Protein AF-D5STP7-F1 (afdb_monomer_lite)

Organism: Planctopirus limnophila (strain ATCC 43296 / DSM 3776 / IFAM 1008 / Mu 290) (NCBI:txid521674)

Sequence (127 aa):
MTTESITIYVGQWNNRDYVFSLEKEEAESLVNAHFAFGDPLEDEYALGNYWATGDNAEGWRIVERKISVPVIKVHIKISEDGGTSHVTWRCPSCKQPYSDDWEANDELPTLLACGCETTSKYLLGVS

Radius of gyration: 16.71 Å; chains: 1; bounding box: 38×35×43 Å

Structure (mmCIF, N/CA/C/O backbone):
data_AF-D5STP7-F1
#
_entry.id   AF-D5STP7-F1
#
loop_
_atom_site.group_PDB
_atom_site.id
_atom_site.type_symbol
_atom_site.label_atom_id
_atom_site.label_alt_id
_atom_site.label_comp_id
_atom_site.label_asym_id
_atom_site.label_entity_id
_atom_site.label_seq_id
_atom_site.pdbx_PDB_ins_code
_atom_site.Cartn_x
_atom_site.Cartn_y
_atom_site.Cartn_z
_atom_site.occupancy
_atom_site.B_iso_or_equiv
_atom_site.auth_seq_id
_atom_site.auth_comp_id
_atom_site.auth_asym_id
_atom_site.auth_atom_id
_atom_site.pdbx_PDB_model_num
ATOM 1 N N . MET A 1 1 ? -13.543 -10.065 17.490 1.00 69.56 1 MET A N 1
ATOM 2 C CA . MET A 1 1 ? -12.893 -9.236 16.458 1.00 69.56 1 MET A CA 1
ATOM 3 C C . MET A 1 1 ? -13.776 -9.307 15.236 1.00 69.56 1 MET A C 1
ATOM 5 O O . MET A 1 1 ? -14.026 -10.411 14.767 1.00 69.56 1 MET A O 1
ATOM 9 N N . THR A 1 2 ? -14.361 -8.185 14.832 1.00 80.44 2 THR A N 1
ATOM 10 C CA . THR A 1 2 ? -15.162 -8.115 13.606 1.00 80.44 2 THR A CA 1
ATOM 11 C C . THR A 1 2 ? -14.221 -8.038 12.410 1.00 80.44 2 THR A C 1
ATOM 13 O O . THR A 1 2 ? -13.095 -7.556 12.533 1.00 80.44 2 THR A O 1
ATOM 16 N N . THR A 1 3 ? -14.659 -8.578 11.280 1.00 83.94 3 THR A N 1
ATOM 17 C CA . THR A 1 3 ? -13.945 -8.472 10.005 1.00 83.94 3 THR A CA 1
ATOM 18 C C . THR A 1 3 ? -14.845 -7.748 9.023 1.00 83.94 3 THR A C 1
ATOM 20 O O . THR A 1 3 ? -16.064 -7.918 9.076 1.00 83.94 3 THR A O 1
ATOM 23 N N . GLU A 1 4 ? -14.249 -6.937 8.162 1.00 85.44 4 GLU A N 1
ATOM 24 C CA . GLU A 1 4 ? -14.953 -6.201 7.118 1.00 85.44 4 GLU A CA 1
ATOM 25 C C . GLU A 1 4 ? -14.320 -6.489 5.763 1.00 85.44 4 GLU A C 1
ATOM 27 O O . GLU A 1 4 ? -13.102 -6.630 5.642 1.00 85.44 4 GLU A O 1
ATOM 32 N N . SER A 1 5 ? -15.170 -6.605 4.744 1.00 89.06 5 SER A N 1
ATOM 33 C CA . SER A 1 5 ? -14.720 -6.702 3.362 1.00 89.06 5 SER A CA 1
ATOM 34 C C . SER A 1 5 ? -14.553 -5.293 2.818 1.00 89.06 5 SER A C 1
ATOM 36 O O . SER A 1 5 ? -15.545 -4.594 2.627 1.00 89.06 5 SER A O 1
ATOM 38 N N . ILE A 1 6 ? -13.320 -4.913 2.513 1.00 89.44 6 ILE A N 1
ATOM 39 C CA . ILE A 1 6 ? -12.992 -3.608 1.939 1.00 89.44 6 ILE A CA 1
ATOM 40 C C . ILE A 1 6 ? -12.317 -3.769 0.583 1.00 89.44 6 ILE A C 1
ATOM 42 O O . ILE A 1 6 ? 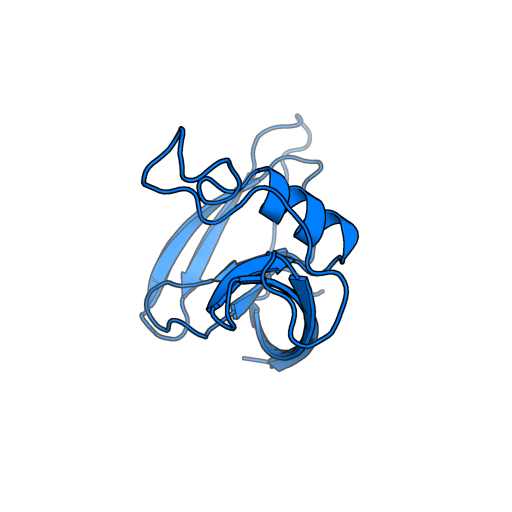-11.743 -4.819 0.275 1.00 89.44 6 ILE A O 1
ATOM 46 N N . THR A 1 7 ? -12.376 -2.713 -0.216 1.00 92.25 7 THR A N 1
ATOM 47 C CA . THR A 1 7 ? -11.531 -2.562 -1.398 1.00 92.25 7 THR A CA 1
ATOM 48 C C . THR A 1 7 ? -10.258 -1.827 -0.995 1.00 92.25 7 THR A C 1
ATOM 50 O O . THR A 1 7 ? -10.316 -0.861 -0.242 1.00 92.25 7 THR A O 1
ATOM 53 N N . ILE A 1 8 ? -9.117 -2.301 -1.487 1.00 93.50 8 ILE A N 1
ATOM 54 C CA . ILE A 1 8 ? -7.826 -1.624 -1.381 1.00 93.50 8 ILE A CA 1
ATOM 55 C C . ILE A 1 8 ? -7.191 -1.511 -2.760 1.00 93.50 8 ILE A C 1
ATOM 57 O O . ILE A 1 8 ? -7.447 -2.336 -3.643 1.00 93.50 8 ILE A O 1
ATOM 61 N N . TYR A 1 9 ? -6.296 -0.549 -2.910 1.00 95.38 9 TYR A N 1
ATOM 62 C CA . TYR A 1 9 ? -5.473 -0.366 -4.094 1.00 95.38 9 TYR A CA 1
ATOM 63 C C . TYR A 1 9 ? -4.030 -0.684 -3.744 1.00 95.38 9 TYR A C 1
ATOM 65 O O . TYR A 1 9 ? -3.503 -0.215 -2.738 1.00 95.38 9 TYR A O 1
ATOM 73 N N . VAL A 1 10 ? -3.398 -1.535 -4.547 1.00 95.00 10 VAL A N 1
ATOM 74 C CA . VAL A 1 10 ? -2.043 -2.026 -4.290 1.00 95.00 10 VAL A CA 1
ATOM 75 C C . VAL A 1 10 ? -1.131 -1.614 -5.431 1.00 95.00 10 VAL A C 1
ATOM 77 O O . VAL A 1 10 ? -1.395 -1.970 -6.580 1.00 95.00 10 VAL A O 1
ATOM 80 N N . GLY A 1 11 ? -0.045 -0.918 -5.101 1.00 96.25 11 GLY A N 1
ATOM 81 C CA . GLY A 1 11 ? 1.040 -0.621 -6.028 1.00 96.25 11 GLY A CA 1
ATOM 82 C C . GLY A 1 11 ? 1.948 -1.833 -6.201 1.00 96.25 11 GLY A C 1
ATOM 83 O O . GLY A 1 11 ? 2.467 -2.368 -5.215 1.00 96.25 11 GLY A O 1
ATOM 84 N N . GLN A 1 12 ? 2.105 -2.292 -7.443 1.00 96.19 12 GLN A N 1
ATOM 85 C CA . GLN A 1 12 ? 2.787 -3.546 -7.766 1.00 96.19 12 GLN A CA 1
ATOM 86 C C . GLN A 1 12 ? 3.833 -3.395 -8.853 1.00 96.19 12 GLN A C 1
ATOM 88 O O . GLN A 1 12 ? 3.630 -2.661 -9.820 1.00 96.19 12 GLN A O 1
ATOM 93 N N . TRP A 1 13 ? 4.884 -4.202 -8.727 1.00 95.69 13 TRP A N 1
ATOM 94 C CA . TRP A 1 13 ? 5.874 -4.456 -9.767 1.00 95.69 13 TRP A CA 1
ATOM 95 C C . TRP A 1 13 ? 6.064 -5.968 -9.915 1.00 95.69 13 TRP A C 1
ATOM 97 O O . TRP A 1 13 ? 6.322 -6.653 -8.925 1.00 95.69 13 TRP A O 1
ATOM 107 N N . ASN A 1 14 ? 5.914 -6.512 -11.127 1.00 90.12 14 ASN A N 1
ATOM 108 C CA . ASN A 1 14 ? 6.058 -7.950 -11.418 1.00 90.12 14 ASN A CA 1
ATOM 109 C C . ASN A 1 14 ? 5.312 -8.873 -10.425 1.00 90.12 14 ASN A C 1
ATOM 111 O O . ASN A 1 14 ? 5.870 -9.842 -9.911 1.00 90.12 14 ASN A O 1
ATOM 115 N N . ASN A 1 15 ? 4.035 -8.567 -10.153 1.00 88.88 15 ASN A N 1
ATOM 116 C CA . ASN A 1 15 ? 3.151 -9.277 -9.207 1.00 88.88 15 ASN A CA 1
ATOM 117 C C . ASN A 1 15 ? 3.605 -9.270 -7.736 1.00 88.88 15 ASN A C 1
ATOM 119 O O . ASN A 1 15 ? 3.057 -10.012 -6.918 1.00 88.88 15 ASN A O 1
ATOM 123 N N . ARG A 1 16 ? 4.586 -8.439 -7.379 1.00 91.81 16 ARG A N 1
ATOM 124 C CA . ARG A 1 16 ? 4.972 -8.190 -5.993 1.00 91.81 16 ARG A CA 1
ATOM 125 C C . ARG A 1 16 ? 4.328 -6.897 -5.507 1.00 91.81 16 ARG A C 1
ATOM 127 O O . ARG A 1 16 ? 4.365 -5.884 -6.199 1.00 91.81 16 ARG A O 1
ATOM 134 N N . ASP A 1 17 ? 3.744 -6.956 -4.315 1.00 93.19 17 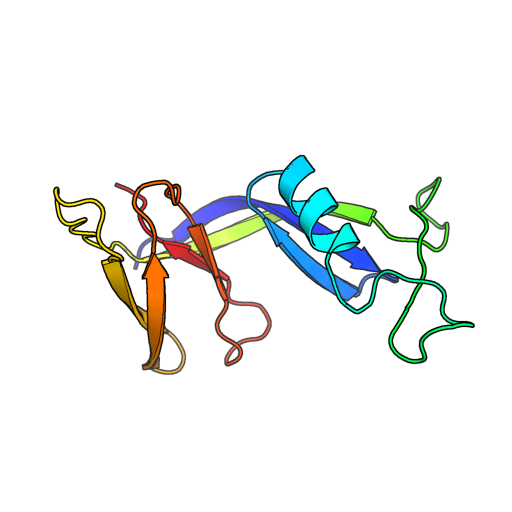ASP A N 1
ATOM 135 C CA . ASP A 1 17 ? 3.124 -5.814 -3.645 1.00 93.19 17 ASP A CA 1
ATOM 136 C C . ASP A 1 17 ? 4.200 -4.955 -2.960 1.00 93.19 17 ASP A C 1
ATOM 138 O O . ASP A 1 17 ? 5.077 -5.500 -2.284 1.00 93.19 17 ASP A O 1
ATOM 142 N N . TYR A 1 18 ? 4.114 -3.630 -3.104 1.00 92.19 18 TYR A N 1
ATOM 143 C CA . TYR A 1 18 ? 5.051 -2.677 -2.487 1.00 92.19 18 TYR A CA 1
ATOM 144 C C . TYR A 1 18 ? 4.347 -1.681 -1.572 1.00 92.19 18 TYR A C 1
ATOM 146 O O . TYR A 1 18 ? 4.770 -1.479 -0.438 1.00 92.19 18 TYR A O 1
ATOM 154 N N . VAL A 1 19 ? 3.245 -1.101 -2.043 1.00 92.69 19 VAL A N 1
ATOM 155 C CA . VAL A 1 19 ? 2.446 -0.128 -1.288 1.00 92.69 19 VAL A CA 1
ATOM 156 C C . VAL A 1 19 ? 0.971 -0.498 -1.353 1.00 92.69 19 VAL A C 1
ATOM 158 O O . VAL A 1 19 ? 0.546 -1.245 -2.239 1.00 92.69 19 VAL A O 1
ATOM 161 N N . PHE A 1 20 ? 0.179 0.015 -0.420 1.00 91.62 20 PHE A N 1
ATOM 162 C CA . PHE A 1 20 ? -1.267 -0.166 -0.394 1.00 91.62 20 PHE A CA 1
ATOM 163 C C . PHE A 1 20 ? -1.949 1.080 0.171 1.00 91.62 20 PHE A C 1
ATOM 165 O O . PHE A 1 20 ? -1.387 1.739 1.038 1.00 91.62 20 PHE A O 1
ATOM 172 N N . SER A 1 21 ? -3.162 1.366 -0.291 1.00 91.00 21 SER A N 1
ATOM 173 C CA . SER A 1 21 ? -4.031 2.415 0.250 1.00 91.00 21 SER A CA 1
ATOM 174 C C . SER A 1 21 ? -5.513 2.029 0.079 1.00 91.00 21 SER A C 1
ATOM 176 O O . SER A 1 21 ? -5.842 1.069 -0.629 1.00 91.00 21 SER A O 1
ATOM 178 N N . LEU A 1 22 ? -6.401 2.735 0.782 1.00 90.06 22 LEU A N 1
ATOM 179 C CA . LEU A 1 22 ? -7.850 2.711 0.573 1.00 90.06 22 LEU A CA 1
ATOM 180 C C . LEU A 1 22 ? -8.280 3.478 -0.689 1.00 90.06 22 LEU A C 1
ATOM 182 O O . LEU A 1 22 ? -9.314 3.144 -1.260 1.00 90.06 22 LEU A O 1
ATOM 186 N N . GLU A 1 23 ? -7.474 4.436 -1.147 1.00 92.81 23 GLU A N 1
ATOM 187 C CA . GLU A 1 23 ? -7.732 5.310 -2.293 1.00 92.81 23 GLU A CA 1
ATOM 188 C C . GLU A 1 23 ? -6.743 5.024 -3.431 1.00 92.81 23 GLU A C 1
ATOM 190 O O . GLU A 1 23 ? -5.568 4.698 -3.219 1.00 92.81 23 GLU A O 1
ATOM 195 N N . LYS A 1 24 ? -7.212 5.124 -4.676 1.00 95.25 24 LYS A N 1
ATOM 196 C CA . LYS A 1 24 ? -6.397 4.760 -5.841 1.00 95.25 24 LYS A CA 1
ATOM 197 C C . LYS A 1 24 ? -5.279 5.774 -6.070 1.00 95.25 24 LYS A C 1
ATOM 199 O O . LYS A 1 24 ? -4.126 5.391 -6.257 1.00 95.25 24 LYS A O 1
ATOM 204 N N . GLU A 1 25 ? -5.624 7.054 -6.052 1.00 96.19 25 GLU A N 1
ATOM 205 C CA . GLU A 1 25 ? -4.721 8.177 -6.295 1.00 96.19 25 GLU A CA 1
ATOM 206 C C . GLU A 1 25 ? -3.635 8.253 -5.216 1.00 96.19 25 GLU A C 1
ATOM 208 O O . GLU A 1 25 ? -2.473 8.537 -5.510 1.00 96.19 25 GLU A O 1
ATOM 213 N N . GLU A 1 26 ? -3.986 7.930 -3.970 1.00 93.38 26 GLU A N 1
ATOM 214 C CA . GLU A 1 26 ? -3.012 7.824 -2.889 1.00 93.38 26 GLU A CA 1
ATOM 215 C C . GLU A 1 26 ? -2.058 6.644 -3.117 1.00 93.38 26 GLU A C 1
ATOM 217 O O . GLU A 1 26 ? -0.848 6.814 -2.983 1.00 93.38 26 GLU A O 1
ATOM 222 N N . ALA A 1 27 ? -2.549 5.472 -3.541 1.00 95.19 27 ALA A N 1
ATOM 223 C CA . ALA A 1 27 ? -1.673 4.353 -3.896 1.00 95.19 27 ALA A CA 1
ATOM 224 C C . ALA A 1 27 ? -0.687 4.721 -5.024 1.00 95.19 27 ALA A C 1
ATOM 226 O O . ALA A 1 27 ? 0.480 4.333 -4.958 1.00 95.19 27 ALA A O 1
ATOM 227 N N . GLU A 1 28 ? -1.118 5.486 -6.034 1.00 97.31 28 GLU A N 1
ATOM 228 C CA . GLU A 1 28 ? -0.233 6.016 -7.087 1.00 97.31 28 GLU A CA 1
ATOM 229 C C . GLU A 1 28 ? 0.825 6.966 -6.516 1.00 97.31 28 GLU A C 1
ATOM 231 O O . GLU A 1 28 ? 2.011 6.829 -6.825 1.00 97.31 28 GLU A O 1
ATOM 236 N N . SER A 1 29 ? 0.417 7.895 -5.650 1.00 96.88 29 SER A N 1
ATOM 237 C CA . SER A 1 29 ? 1.325 8.816 -4.957 1.00 96.88 29 SER A CA 1
ATOM 238 C C . SER A 1 29 ? 2.370 8.065 -4.123 1.00 96.88 29 SER A C 1
ATOM 240 O O . SER A 1 29 ? 3.566 8.338 -4.231 1.00 96.88 29 SER A O 1
ATOM 242 N N . LEU A 1 30 ? 1.941 7.049 -3.366 1.00 95.44 30 LEU A N 1
ATOM 243 C CA . LEU A 1 30 ? 2.816 6.197 -2.562 1.00 95.44 30 LEU A CA 1
ATOM 244 C C . LEU A 1 30 ? 3.811 5.415 -3.422 1.00 95.44 30 LEU A C 1
ATOM 246 O O . LEU A 1 30 ? 4.964 5.290 -3.022 1.00 95.44 30 LEU A O 1
ATOM 250 N N . VAL A 1 31 ? 3.409 4.913 -4.598 1.00 97.56 31 VAL A N 1
ATOM 251 C CA . VAL A 1 31 ? 4.348 4.285 -5.546 1.00 97.56 31 VAL A CA 1
ATOM 252 C C . VAL A 1 31 ?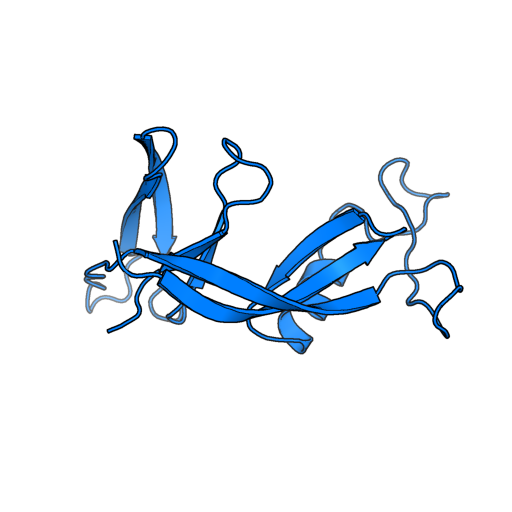 5.418 5.286 -5.969 1.00 97.56 31 VAL A C 1
ATOM 254 O O . VAL A 1 31 ? 6.598 4.971 -5.865 1.00 97.56 31 VAL A O 1
ATOM 257 N N . ASN A 1 32 ? 5.030 6.491 -6.394 1.00 97.38 32 ASN A N 1
ATOM 258 C CA . ASN A 1 32 ? 5.979 7.509 -6.858 1.00 97.38 32 ASN A CA 1
ATOM 259 C C . ASN A 1 32 ? 6.958 7.963 -5.757 1.00 97.38 32 ASN A C 1
ATOM 261 O O . ASN A 1 32 ? 8.069 8.383 -6.065 1.00 97.38 32 ASN A O 1
ATOM 265 N N . ALA A 1 33 ? 6.552 7.888 -4.487 1.00 96.50 33 ALA A N 1
ATOM 266 C CA . ALA A 1 33 ? 7.387 8.212 -3.330 1.00 96.50 33 ALA A CA 1
ATOM 267 C C . ALA A 1 33 ? 8.195 7.013 -2.790 1.00 96.50 33 ALA A C 1
ATOM 269 O O . ALA A 1 33 ? 9.045 7.183 -1.913 1.00 96.50 33 ALA A O 1
ATOM 270 N N . HIS A 1 34 ? 7.926 5.794 -3.263 1.00 96.12 34 HIS A N 1
ATOM 271 C CA . HIS A 1 34 ? 8.570 4.583 -2.769 1.00 96.12 34 HIS A CA 1
ATOM 272 C C . HIS A 1 34 ? 10.024 4.505 -3.255 1.00 96.12 34 HIS A C 1
ATOM 274 O O . HIS A 1 34 ? 10.302 4.754 -4.422 1.00 96.12 34 HIS A O 1
ATOM 280 N N . PHE A 1 35 ? 10.951 4.060 -2.397 1.00 94.44 35 PHE A N 1
ATOM 281 C CA . PHE A 1 35 ? 12.390 3.989 -2.723 1.00 94.44 35 PHE A CA 1
ATOM 282 C C . PHE A 1 35 ? 12.711 3.154 -3.977 1.00 94.44 35 PHE A C 1
ATOM 284 O O . PHE A 1 35 ? 13.740 3.336 -4.609 1.00 94.44 35 PHE A O 1
ATOM 291 N N . ALA A 1 36 ? 11.835 2.208 -4.318 1.00 96.69 36 ALA A N 1
ATOM 292 C CA . ALA A 1 36 ? 11.989 1.342 -5.484 1.00 96.69 36 ALA A CA 1
ATOM 293 C C . ALA A 1 36 ? 11.518 1.988 -6.805 1.00 96.69 36 ALA A C 1
ATOM 295 O O . ALA A 1 36 ? 11.692 1.389 -7.868 1.00 96.69 36 ALA A O 1
ATOM 296 N N . PHE A 1 37 ? 10.879 3.159 -6.765 1.00 97.50 37 PHE A N 1
ATOM 297 C CA . PHE A 1 37 ? 10.476 3.904 -7.955 1.00 97.50 37 PHE A CA 1
ATOM 298 C C . PHE A 1 37 ? 11.618 4.833 -8.385 1.00 97.50 37 PHE A C 1
ATOM 300 O O . PHE A 1 37 ? 11.962 5.775 -7.677 1.00 97.50 37 PHE A O 1
ATOM 307 N N . GLY A 1 38 ? 12.218 4.571 -9.545 1.00 97.06 38 GLY A N 1
ATOM 308 C CA . GLY A 1 38 ? 13.418 5.282 -10.001 1.00 97.06 38 GLY A CA 1
ATOM 309 C C . GLY A 1 38 ? 14.047 4.646 -11.238 1.00 97.06 38 GLY A C 1
ATOM 310 O O . GLY A 1 38 ? 13.503 3.687 -11.782 1.00 97.06 38 GLY A O 1
ATOM 311 N N . ASP A 1 39 ? 15.177 5.178 -11.702 1.00 96.81 39 ASP A N 1
ATOM 312 C CA . ASP A 1 39 ? 15.944 4.572 -12.796 1.00 96.81 39 ASP A CA 1
ATOM 313 C C . ASP A 1 39 ? 16.914 3.506 -12.240 1.00 96.81 39 ASP A C 1
ATOM 315 O O . ASP A 1 39 ? 17.828 3.864 -11.493 1.00 96.81 39 ASP A O 1
ATOM 319 N N . PRO A 1 40 ? 16.774 2.216 -12.609 1.00 96.31 40 PRO A N 1
ATOM 320 C CA . PRO A 1 40 ? 17.685 1.154 -12.170 1.00 96.31 40 PRO A CA 1
ATOM 321 C C . PRO A 1 40 ? 19.147 1.341 -12.610 1.00 96.31 40 PRO A C 1
ATOM 323 O O . PRO A 1 40 ? 20.034 0.650 -12.113 1.00 96.31 40 PRO A O 1
ATOM 326 N N . LEU A 1 41 ? 19.417 2.224 -13.579 1.00 96.62 41 LEU A N 1
ATOM 327 C CA . LEU A 1 41 ? 20.778 2.584 -13.986 1.00 96.62 41 LEU A CA 1
ATOM 328 C C . LEU A 1 41 ? 21.428 3.604 -13.042 1.00 96.62 41 LEU A C 1
ATOM 330 O O . LEU A 1 41 ? 22.656 3.705 -13.021 1.00 96.62 41 LEU A O 1
ATOM 334 N N . GLU A 1 42 ? 20.625 4.354 -12.286 1.00 96.56 42 GLU A N 1
ATOM 335 C CA . GLU A 1 42 ? 21.083 5.379 -11.341 1.00 96.56 42 GLU A CA 1
ATOM 336 C C . GLU A 1 42 ? 21.022 4.896 -9.882 1.00 96.56 42 GLU A C 1
ATOM 338 O O . GLU A 1 42 ? 21.855 5.308 -9.073 1.00 96.56 42 GLU A O 1
ATOM 343 N N . ASP A 1 43 ? 20.085 3.999 -9.554 1.00 96.25 43 ASP A N 1
ATOM 344 C CA . ASP A 1 43 ? 19.881 3.440 -8.213 1.00 96.25 43 ASP A CA 1
ATOM 345 C C . ASP A 1 43 ? 19.696 1.911 -8.267 1.00 96.25 43 ASP A C 1
ATOM 347 O O . ASP A 1 43 ? 18.769 1.401 -8.895 1.00 96.25 43 ASP A O 1
ATOM 351 N N . GLU A 1 44 ? 20.555 1.164 -7.563 1.00 96.50 44 GLU A N 1
ATOM 352 C CA . GLU A 1 44 ? 20.514 -0.307 -7.514 1.00 96.50 44 GLU A CA 1
ATOM 353 C C . GLU A 1 44 ? 19.252 -0.878 -6.842 1.00 96.50 44 GLU A C 1
ATOM 355 O O . GLU A 1 44 ? 18.932 -2.057 -7.023 1.00 96.50 44 GLU A O 1
ATOM 360 N N . TYR A 1 45 ? 18.531 -0.064 -6.066 1.00 94.25 45 TYR A N 1
ATOM 361 C CA . TYR A 1 45 ? 17.280 -0.446 -5.411 1.00 94.25 45 TYR A CA 1
ATOM 362 C C . TYR A 1 45 ? 16.043 -0.107 -6.249 1.00 94.25 45 TYR A C 1
ATOM 364 O O . TYR A 1 45 ? 14.945 -0.581 -5.928 1.00 94.25 45 TYR A O 1
ATOM 372 N N . ALA A 1 46 ? 16.201 0.680 -7.317 1.00 97.25 46 ALA A N 1
ATOM 373 C CA . ALA A 1 46 ? 15.111 1.049 -8.201 1.00 97.25 46 ALA A CA 1
ATOM 374 C C . ALA A 1 46 ? 14.729 -0.100 -9.144 1.00 97.25 46 ALA A C 1
ATOM 376 O O . ALA A 1 46 ? 15.562 -0.843 -9.660 1.00 97.25 46 ALA A O 1
ATOM 377 N N . LEU A 1 47 ? 13.426 -0.237 -9.383 1.00 97.12 47 LEU A N 1
ATOM 378 C CA . LEU A 1 47 ? 12.850 -1.229 -10.295 1.00 97.12 47 LEU A CA 1
ATOM 379 C C . LEU A 1 47 ? 12.488 -0.606 -11.643 1.00 97.12 47 LEU A C 1
ATOM 381 O O . LEU A 1 47 ? 12.624 -1.244 -12.683 1.00 97.12 47 LEU A O 1
ATOM 385 N N . GLY A 1 48 ? 12.050 0.650 -11.619 1.00 97.31 48 GLY A N 1
ATOM 386 C CA . GLY A 1 48 ? 11.664 1.424 -12.789 1.00 97.31 48 GLY A CA 1
ATOM 387 C C . GLY A 1 48 ? 10.892 2.680 -12.397 1.00 97.31 48 GLY A C 1
ATOM 388 O O . GLY A 1 48 ? 10.358 2.781 -11.291 1.00 97.31 48 GLY A O 1
ATOM 389 N N . ASN A 1 49 ? 10.826 3.638 -13.316 1.00 97.12 49 ASN A N 1
ATOM 390 C CA . ASN A 1 49 ? 10.164 4.938 -13.157 1.00 97.12 49 ASN A CA 1
ATOM 391 C C . ASN A 1 49 ? 8.991 5.111 -14.140 1.00 97.12 49 ASN A C 1
ATOM 393 O O . ASN A 1 49 ? 8.643 6.225 -14.530 1.00 97.12 49 ASN A O 1
ATOM 397 N N . TYR A 1 50 ? 8.396 3.999 -14.576 1.00 97.00 50 TYR A N 1
ATOM 398 C CA . TYR A 1 50 ? 7.349 3.976 -15.592 1.00 97.00 50 TYR A CA 1
ATOM 399 C C .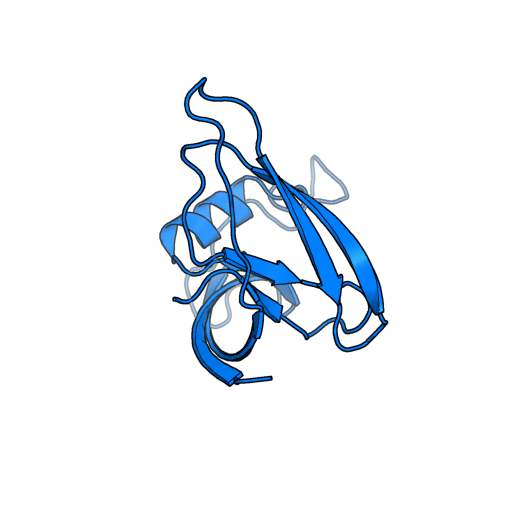 TYR A 1 50 ? 6.183 3.064 -15.208 1.00 97.00 50 TYR A C 1
ATOM 401 O O . TYR A 1 50 ? 6.332 2.059 -14.508 1.00 97.00 50 TYR A O 1
ATOM 409 N N . TRP A 1 51 ? 5.004 3.430 -15.706 1.00 97.38 51 TRP A N 1
ATOM 410 C CA . TRP A 1 51 ? 3.760 2.690 -15.527 1.00 97.38 51 TRP A CA 1
ATOM 411 C C . TRP A 1 51 ? 3.557 1.695 -16.668 1.00 97.38 51 TRP A C 1
ATOM 413 O O . TRP A 1 51 ? 3.865 1.987 -17.826 1.00 97.38 51 TRP A O 1
ATOM 423 N N . ALA A 1 52 ? 3.015 0.522 -16.353 1.00 96.56 52 ALA A N 1
ATOM 424 C CA . ALA A 1 52 ? 2.738 -0.492 -17.359 1.00 96.56 52 ALA A CA 1
ATOM 425 C 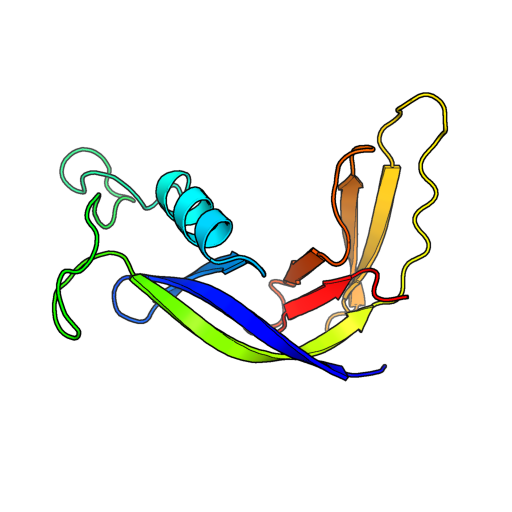C . ALA A 1 52 ? 1.600 -0.052 -18.301 1.00 96.56 52 ALA A C 1
ATOM 427 O O . ALA A 1 52 ? 0.540 0.385 -17.858 1.00 96.56 52 ALA A O 1
ATOM 428 N N . THR A 1 53 ? 1.786 -0.227 -19.612 1.00 93.94 53 THR A N 1
ATOM 429 C CA . THR A 1 53 ? 0.852 0.244 -20.662 1.00 93.94 53 THR A CA 1
ATOM 430 C C . THR A 1 53 ? -0.090 -0.837 -21.213 1.00 93.94 53 THR A C 1
ATOM 432 O O . THR A 1 53 ? -0.740 -0.651 -22.240 1.00 93.94 53 THR A O 1
ATOM 435 N N . GLY A 1 54 ? -0.190 -1.980 -20.539 1.00 89.62 54 GLY A N 1
ATOM 436 C CA . GLY A 1 54 ? -1.078 -3.094 -20.891 1.00 89.62 54 GLY A CA 1
ATOM 437 C C . GLY A 1 54 ? -0.832 -4.279 -19.967 1.00 89.62 54 GLY A C 1
ATOM 438 O O . GLY A 1 54 ? 0.148 -4.255 -19.241 1.00 89.62 54 GLY A O 1
ATOM 439 N N . ASP A 1 55 ? -1.671 -5.314 -19.956 1.00 85.88 55 ASP A N 1
ATOM 440 C CA . ASP A 1 55 ? -1.685 -6.357 -18.902 1.00 85.88 55 ASP A CA 1
ATOM 441 C C . ASP A 1 55 ? -0.381 -7.147 -18.722 1.00 85.88 55 ASP A C 1
ATOM 443 O O . ASP A 1 55 ? -0.072 -7.579 -17.617 1.00 85.88 55 ASP A O 1
ATOM 447 N N . ASN A 1 56 ? 0.418 -7.275 -19.784 1.00 86.31 56 ASN A N 1
ATOM 448 C CA . ASN A 1 56 ? 1.674 -8.034 -19.771 1.00 86.31 56 ASN A CA 1
ATOM 449 C C . ASN A 1 56 ? 2.928 -7.154 -19.879 1.00 86.31 56 ASN A C 1
ATOM 451 O O . ASN A 1 56 ? 4.034 -7.679 -19.960 1.00 86.31 56 ASN A O 1
ATOM 455 N N . ALA A 1 57 ? 2.769 -5.828 -19.938 1.00 92.56 57 ALA A N 1
ATOM 456 C CA . ALA A 1 57 ? 3.903 -4.913 -19.968 1.00 92.56 57 ALA A CA 1
ATOM 457 C C . ALA A 1 57 ? 4.637 -4.898 -18.618 1.00 92.56 57 ALA A C 1
ATOM 459 O O . ALA A 1 57 ? 4.023 -5.018 -17.556 1.00 92.56 57 ALA A O 1
ATOM 460 N N . GLU A 1 58 ? 5.949 -4.716 -18.648 1.00 93.62 58 GLU A N 1
ATOM 461 C CA . GLU A 1 58 ? 6.683 -4.359 -17.439 1.00 93.62 58 GLU A CA 1
ATOM 462 C C . GLU A 1 58 ? 6.305 -2.933 -17.010 1.00 93.62 58 GLU A C 1
ATOM 464 O O . GLU A 1 58 ? 5.885 -2.115 -17.835 1.00 93.62 58 GLU A O 1
ATOM 469 N N . GLY A 1 59 ? 6.411 -2.645 -15.717 1.00 96.44 59 GLY A N 1
ATOM 470 C CA . GLY A 1 59 ? 6.077 -1.343 -15.155 1.00 96.44 59 GLY A CA 1
ATOM 471 C C . GLY A 1 59 ? 5.247 -1.442 -13.883 1.00 96.44 59 GLY A C 1
ATOM 472 O O . GLY A 1 59 ? 4.681 -2.490 -13.549 1.00 96.44 59 GLY A O 1
ATOM 473 N N . TRP A 1 60 ? 5.140 -0.309 -13.197 1.00 97.81 60 TRP A N 1
ATOM 474 C CA . TRP A 1 60 ? 4.273 -0.164 -12.038 1.00 97.81 60 TRP A CA 1
ATOM 475 C C . TRP A 1 60 ? 2.802 -0.285 -12.431 1.00 97.81 60 TRP A C 1
ATOM 477 O O . TRP A 1 60 ? 2.393 0.092 -13.534 1.00 97.81 60 TRP A O 1
ATOM 487 N N . ARG A 1 61 ? 1.993 -0.816 -11.514 1.00 97.38 61 ARG A N 1
ATOM 488 C CA . ARG A 1 61 ? 0.540 -0.956 -11.662 1.00 97.38 61 ARG A CA 1
ATOM 489 C C . ARG A 1 61 ? -0.160 -0.668 -10.355 1.00 97.38 61 ARG A C 1
ATOM 491 O O . ARG A 1 61 ? 0.353 -1.030 -9.299 1.00 97.38 61 ARG A O 1
ATOM 498 N N . ILE A 1 62 ? -1.375 -0.145 -10.454 1.00 97.12 62 ILE A N 1
ATOM 499 C CA . ILE A 1 62 ? -2.322 -0.141 -9.344 1.00 97.12 62 ILE A CA 1
ATOM 500 C C . ILE A 1 62 ? -3.354 -1.232 -9.572 1.00 97.12 62 ILE A C 1
ATOM 502 O O . ILE A 1 62 ? -4.047 -1.246 -10.589 1.00 97.12 62 ILE A O 1
ATOM 506 N N . VAL A 1 63 ? -3.441 -2.153 -8.619 1.00 95.62 63 VAL A N 1
ATOM 507 C CA . VAL A 1 63 ? -4.370 -3.281 -8.659 1.00 95.62 63 VAL A CA 1
ATOM 508 C C . VAL A 1 63 ? -5.410 -3.103 -7.564 1.00 95.62 63 VAL A C 1
ATOM 510 O O . VAL A 1 63 ? -5.068 -3.046 -6.383 1.00 95.62 63 VAL A O 1
ATOM 513 N N . GLU A 1 64 ? -6.680 -3.050 -7.958 1.00 95.94 64 GLU A N 1
ATOM 514 C CA . GLU A 1 64 ? -7.805 -3.103 -7.027 1.00 95.94 64 GLU A CA 1
ATOM 515 C C . GLU A 1 64 ? -7.945 -4.526 -6.466 1.00 95.94 64 GLU A C 1
ATOM 517 O O . GLU A 1 64 ? -7.974 -5.509 -7.212 1.00 95.94 64 GLU A O 1
ATOM 522 N N . ARG A 1 65 ? -8.039 -4.658 -5.141 1.00 94.06 65 ARG A N 1
ATOM 523 C CA . ARG A 1 65 ? -8.245 -5.941 -4.464 1.00 94.06 65 ARG A CA 1
ATOM 524 C C . ARG A 1 65 ? -9.305 -5.816 -3.385 1.00 94.06 65 ARG A C 1
ATOM 526 O O . ARG A 1 65 ? -9.233 -4.941 -2.530 1.00 94.06 65 ARG A O 1
ATOM 533 N N . LYS A 1 66 ? -10.241 -6.765 -3.367 1.00 92.44 66 LYS A N 1
ATOM 534 C CA . LYS A 1 66 ? -11.151 -6.950 -2.234 1.00 92.44 66 LYS A CA 1
ATOM 535 C C . LYS A 1 66 ? -10.518 -7.878 -1.215 1.00 92.44 66 LYS A C 1
ATOM 537 O O . LYS A 1 66 ? -10.135 -8.997 -1.555 1.00 92.44 66 LYS A O 1
ATOM 542 N N . ILE A 1 67 ? -10.420 -7.419 0.025 1.00 87.94 67 ILE A N 1
ATOM 543 C CA . ILE A 1 67 ? -9.828 -8.180 1.123 1.00 87.94 67 ILE A CA 1
ATOM 544 C C . ILE A 1 67 ? -10.736 -8.155 2.348 1.00 87.94 67 ILE A C 1
ATOM 546 O O . ILE A 1 67 ? -11.471 -7.197 2.572 1.00 87.94 67 ILE A O 1
ATOM 550 N N . SER A 1 68 ? -10.666 -9.219 3.145 1.00 87.25 68 SER A N 1
ATOM 551 C CA . SER A 1 68 ? -11.276 -9.253 4.472 1.00 87.25 68 SER A CA 1
ATOM 552 C C . SER A 1 68 ? -10.230 -8.829 5.495 1.00 87.25 68 SER A C 1
ATOM 554 O O . SER A 1 68 ? -9.195 -9.488 5.616 1.00 87.25 68 SER A O 1
ATOM 556 N N . VAL A 1 69 ? -10.478 -7.728 6.201 1.00 84.62 69 VAL A N 1
ATOM 557 C CA . VAL A 1 69 ? -9.561 -7.176 7.207 1.00 84.62 69 VAL A CA 1
ATOM 558 C C . VAL A 1 69 ? -10.197 -7.204 8.590 1.00 84.62 69 VAL A C 1
ATOM 560 O O . VAL A 1 69 ? -11.382 -6.886 8.731 1.00 84.62 69 VAL A O 1
ATOM 563 N N . PRO A 1 70 ? -9.449 -7.565 9.646 1.00 81.75 70 PRO A N 1
ATOM 564 C CA . PRO A 1 70 ? -9.925 -7.388 11.004 1.00 81.75 70 PRO A CA 1
ATOM 565 C C . PRO A 1 70 ? -9.992 -5.901 11.361 1.00 81.75 70 PRO A C 1
ATOM 567 O O . PRO A 1 70 ? -9.043 -5.149 11.127 1.00 81.75 70 PRO A O 1
ATOM 570 N N . VAL A 1 71 ? -11.102 -5.498 11.975 1.00 81.25 71 VAL A N 1
ATOM 571 C CA . VAL A 1 71 ? -11.313 -4.128 12.441 1.00 81.25 71 VAL A CA 1
ATOM 572 C C . VAL A 1 71 ? -10.785 -3.984 13.862 1.00 81.25 71 VAL A C 1
ATOM 574 O O . VAL A 1 71 ? -11.203 -4.700 14.782 1.00 81.25 71 VAL A O 1
ATOM 577 N N . ILE A 1 72 ? -9.878 -3.031 14.048 1.00 76.25 72 ILE A N 1
ATOM 578 C CA . ILE A 1 72 ? -9.386 -2.600 15.350 1.00 76.25 72 ILE A CA 1
ATOM 579 C C . ILE A 1 72 ? -10.110 -1.300 15.695 1.00 76.25 72 ILE A C 1
ATOM 581 O O . ILE A 1 72 ? -9.823 -0.228 15.161 1.00 76.25 72 ILE A O 1
ATOM 585 N N . LYS A 1 73 ? -11.076 -1.400 16.610 1.00 71.62 73 LYS A N 1
ATOM 586 C CA . LYS A 1 73 ? -11.731 -0.218 17.169 1.00 71.62 73 LYS A CA 1
ATOM 587 C C . LYS A 1 73 ? -10.755 0.483 18.104 1.00 71.62 73 LYS A C 1
ATOM 589 O O . LYS A 1 73 ? -10.303 -0.115 19.080 1.00 71.62 73 LYS A O 1
ATOM 594 N N . VAL A 1 74 ? -10.452 1.738 17.806 1.00 67.88 74 VAL A N 1
ATOM 595 C CA . VAL A 1 74 ? -9.661 2.610 18.674 1.00 67.88 74 VAL A CA 1
ATOM 596 C C . VAL A 1 74 ? -10.460 3.846 19.027 1.00 67.88 74 VAL A C 1
ATOM 598 O O . VAL A 1 74 ? -11.293 4.310 18.255 1.00 67.88 74 VAL A O 1
ATOM 601 N N . HIS A 1 75 ? -10.186 4.371 20.214 1.00 59.56 75 HIS A N 1
ATOM 602 C CA . HIS A 1 75 ? -10.647 5.684 20.621 1.00 59.56 75 HIS A CA 1
ATOM 603 C C . HIS A 1 75 ? -9.465 6.633 20.492 1.00 59.56 75 HIS A C 1
ATOM 605 O O . HIS A 1 75 ? -8.559 6.603 21.324 1.00 59.56 75 HIS A O 1
ATOM 611 N N . ILE A 1 76 ? -9.464 7.441 19.434 1.00 63.28 76 ILE A N 1
ATOM 612 C CA . ILE A 1 76 ? -8.484 8.513 19.283 1.00 63.28 76 ILE A CA 1
ATOM 613 C C . ILE A 1 76 ? -9.005 9.713 20.066 1.00 63.28 76 ILE A C 1
ATOM 615 O O . ILE A 1 76 ? -10.150 10.131 19.890 1.00 63.28 76 ILE A O 1
ATOM 619 N N . LYS A 1 77 ? -8.178 10.245 20.963 1.00 58.22 77 LYS A N 1
ATOM 620 C CA . LYS A 1 77 ? -8.449 11.506 21.645 1.00 58.22 77 LYS A CA 1
ATOM 621 C C . LYS A 1 77 ? -7.418 12.516 21.167 1.00 58.22 77 LYS A C 1
ATOM 623 O O . LYS A 1 77 ? -6.317 12.544 21.704 1.00 58.22 77 LYS A O 1
ATOM 628 N N . ILE A 1 78 ? -7.800 13.308 20.170 1.00 60.47 78 ILE A N 1
ATOM 629 C CA . ILE A 1 78 ? -6.970 14.404 19.673 1.00 60.47 78 ILE A CA 1
ATOM 630 C C . ILE A 1 78 ? -7.086 15.577 20.637 1.00 60.47 78 ILE A C 1
ATOM 632 O O . ILE A 1 78 ? -8.191 15.930 21.058 1.00 60.47 78 ILE A O 1
ATOM 636 N N . SER A 1 79 ? -5.951 16.115 21.079 1.00 58.47 79 SER A N 1
ATOM 637 C CA . SER A 1 79 ? -5.943 17.280 21.954 1.00 58.47 79 SER A CA 1
ATOM 638 C C . SER A 1 79 ? -6.357 18.522 21.157 1.00 58.47 79 SER A C 1
ATOM 640 O O . SER A 1 79 ? -5.910 18.747 20.036 1.00 58.47 79 SER A O 1
ATOM 642 N N . GLU A 1 80 ? -7.260 19.326 21.727 1.00 58.75 80 GLU A N 1
ATOM 643 C CA . GLU A 1 80 ? -7.837 20.515 21.069 1.00 58.75 80 GLU A CA 1
ATOM 644 C C . GLU A 1 80 ? -6.797 21.609 20.754 1.00 58.75 80 GLU A C 1
ATOM 646 O O . GLU A 1 80 ? -7.090 22.553 20.025 1.00 58.75 80 GLU A O 1
ATOM 651 N N . ASP A 1 81 ? -5.579 21.485 21.284 1.00 65.12 81 ASP A N 1
ATOM 652 C CA . ASP A 1 81 ? -4.446 22.378 21.039 1.00 65.12 81 ASP A CA 1
ATOM 653 C C . ASP A 1 81 ? -3.686 22.075 19.733 1.00 65.12 81 ASP A C 1
ATOM 655 O O . ASP A 1 81 ? -2.677 22.724 19.455 1.00 65.12 81 ASP A O 1
ATOM 659 N N . GLY A 1 82 ? -4.169 21.128 18.918 1.00 57.56 82 GLY A N 1
ATOM 660 C CA . GLY A 1 82 ? -3.519 20.728 17.666 1.00 57.56 82 GLY A CA 1
ATOM 661 C C . GLY A 1 82 ? -2.275 19.863 17.881 1.00 57.56 82 GLY A C 1
ATOM 662 O O . GLY A 1 82 ? -1.435 19.770 16.989 1.00 57.56 82 GLY A O 1
ATOM 663 N N . GLY A 1 83 ? -2.131 19.267 19.067 1.00 63.69 83 GLY A N 1
ATOM 664 C CA . GLY A 1 83 ? -1.033 18.366 19.392 1.00 63.69 83 GLY A CA 1
ATOM 665 C C . GLY A 1 83 ? -1.114 17.014 18.675 1.00 63.69 83 GLY A C 1
ATOM 666 O O . GLY A 1 83 ? -2.186 16.521 18.320 1.00 63.69 83 GLY A O 1
ATOM 667 N N . THR A 1 84 ? 0.052 16.390 18.507 1.00 66.00 84 THR A N 1
ATOM 668 C CA . THR A 1 84 ? 0.193 15.012 18.030 1.00 66.00 84 THR A CA 1
ATOM 669 C C . THR A 1 84 ? -0.504 14.043 18.988 1.00 66.00 84 THR A C 1
ATOM 671 O O . THR A 1 84 ? -0.275 14.058 20.199 1.00 66.00 84 THR A O 1
ATOM 674 N N . SER A 1 85 ? -1.355 13.178 18.448 1.00 70.75 85 SER A N 1
ATOM 675 C CA . SER A 1 85 ? -2.019 12.102 19.177 1.00 70.75 85 SER A CA 1
ATOM 676 C C . SER A 1 85 ? -1.274 10.797 18.987 1.00 70.75 85 SER A C 1
ATOM 678 O O . SER A 1 85 ? -1.067 10.359 17.866 1.00 70.75 85 SER A O 1
ATOM 680 N N . HIS A 1 86 ? -0.919 10.126 20.075 1.00 72.38 86 HIS A N 1
ATOM 681 C CA . HIS A 1 86 ? -0.263 8.824 19.982 1.00 72.38 86 HIS A CA 1
ATOM 682 C C . HIS A 1 86 ? -1.305 7.708 19.909 1.00 72.38 86 HIS A C 1
ATOM 684 O O . HIS A 1 86 ? -1.984 7.401 20.897 1.00 72.38 86 HIS A O 1
ATOM 690 N N . VAL A 1 87 ? -1.420 7.060 18.753 1.00 74.38 87 VAL A N 1
ATOM 691 C CA . VAL A 1 87 ? -2.254 5.873 18.587 1.00 74.38 87 VAL A CA 1
ATOM 692 C C . VAL A 1 87 ? -1.424 4.649 18.926 1.00 74.38 87 VAL A C 1
ATOM 694 O O . VAL A 1 87 ? -0.507 4.277 18.205 1.00 74.38 87 VAL A O 1
ATOM 697 N N . THR A 1 88 ? -1.753 3.990 20.036 1.00 76.44 88 THR A N 1
ATOM 698 C CA . THR A 1 88 ? -1.134 2.711 20.401 1.00 76.44 88 THR A CA 1
ATOM 699 C C . THR A 1 88 ? -2.085 1.567 20.088 1.00 76.44 88 THR A C 1
ATOM 701 O O . THR A 1 88 ? -3.233 1.557 20.536 1.00 76.44 88 THR A O 1
ATOM 704 N N . TRP A 1 89 ? -1.597 0.558 19.374 1.00 77.19 89 TRP A N 1
ATOM 705 C CA . TRP A 1 89 ? -2.345 -0.658 19.083 1.00 77.19 89 TRP A CA 1
ATOM 706 C C . TRP A 1 89 ? -1.496 -1.903 19.338 1.00 77.19 89 TRP A C 1
ATOM 708 O O . TRP A 1 89 ? -0.281 -1.851 19.525 1.00 77.19 89 TRP A O 1
ATOM 718 N N . ARG A 1 90 ? -2.150 -3.061 19.417 1.00 80.00 90 ARG A N 1
ATOM 719 C CA . ARG A 1 90 ? -1.478 -4.351 19.591 1.00 80.00 90 ARG A CA 1
ATOM 720 C C . ARG A 1 90 ? -1.927 -5.288 18.489 1.00 80.00 90 ARG A C 1
ATOM 722 O O . ARG A 1 90 ? -3.126 -5.537 18.359 1.00 80.00 90 ARG A O 1
ATOM 729 N N . CYS A 1 91 ? -0.973 -5.847 17.748 1.00 81.00 91 CYS A N 1
ATOM 730 C CA . CYS A 1 91 ? -1.289 -6.806 16.702 1.00 81.00 91 CYS A CA 1
ATOM 731 C C . CYS A 1 91 ? -2.034 -8.010 17.300 1.00 81.00 91 CYS A C 1
ATOM 733 O O . CYS A 1 91 ? -1.537 -8.648 18.235 1.00 81.00 91 CYS A O 1
ATOM 735 N N . PRO A 1 92 ? -3.225 -8.360 16.793 1.00 77.06 92 PRO A N 1
ATOM 736 C CA . PRO A 1 92 ? -4.002 -9.448 17.360 1.00 77.06 92 PRO A CA 1
ATOM 737 C C . PRO A 1 92 ? -3.417 -10.829 17.063 1.00 77.06 92 PRO A C 1
ATOM 739 O O . PRO A 1 92 ? -3.711 -11.744 17.833 1.00 77.06 92 PRO A O 1
ATOM 742 N N . SER A 1 93 ? -2.580 -10.979 16.032 1.00 81.38 93 SER A N 1
ATOM 743 C CA . SER A 1 93 ? -1.864 -12.229 15.763 1.00 81.38 93 SER A CA 1
ATOM 744 C C . SER A 1 93 ? -0.638 -12.379 16.676 1.00 81.38 93 SER A C 1
ATOM 746 O O . SER A 1 93 ? -0.672 -13.150 17.635 1.00 81.38 93 SER A O 1
ATOM 748 N N . CYS A 1 94 ? 0.412 -11.573 16.477 1.00 85.62 94 CYS A N 1
ATOM 749 C CA . CYS A 1 94 ? 1.693 -11.748 17.179 1.00 85.62 94 CYS A CA 1
ATOM 750 C C . CYS A 1 94 ? 1.785 -11.075 18.558 1.00 85.62 94 CYS A C 1
ATOM 752 O O . CYS A 1 94 ? 2.786 -11.232 19.252 1.00 85.62 94 CYS A O 1
ATOM 754 N N . LYS A 1 95 ? 0.767 -10.298 18.951 1.00 84.44 95 LYS A N 1
ATOM 755 C CA . LYS A 1 95 ? 0.696 -9.547 20.218 1.00 84.44 95 LYS A CA 1
ATOM 756 C C . LYS A 1 95 ? 1.756 -8.454 20.402 1.00 84.44 95 LYS A C 1
ATOM 758 O O . LYS A 1 95 ? 1.816 -7.878 21.489 1.00 84.44 95 LYS A O 1
ATOM 763 N N . GLN A 1 96 ? 2.531 -8.122 19.368 1.00 84.06 96 GLN A N 1
ATOM 764 C CA . GLN A 1 96 ? 3.477 -7.004 19.406 1.00 84.06 96 GLN A CA 1
ATOM 765 C C . GLN A 1 96 ? 2.730 -5.663 19.525 1.00 84.06 96 GLN A C 1
ATOM 767 O O . GLN A 1 96 ? 1.714 -5.479 18.840 1.00 84.06 96 GLN A O 1
ATOM 772 N N . PRO A 1 97 ? 3.173 -4.756 20.413 1.00 81.69 97 PRO A N 1
ATOM 773 C CA . PRO A 1 97 ? 2.668 -3.394 20.468 1.00 81.69 97 PRO A CA 1
ATOM 774 C C . PRO A 1 97 ? 3.263 -2.553 19.332 1.00 81.69 97 PRO A C 1
ATOM 776 O O . PRO A 1 97 ? 4.426 -2.717 18.975 1.00 81.69 97 PRO A O 1
ATOM 779 N N . TYR A 1 98 ? 2.461 -1.634 18.816 1.00 80.19 98 TYR A N 1
ATOM 780 C CA . TYR A 1 98 ? 2.837 -0.633 17.828 1.00 80.19 98 TYR A CA 1
ATOM 781 C C . TYR A 1 98 ? 2.287 0.719 18.277 1.00 80.19 98 TYR A C 1
ATOM 783 O O . TYR A 1 98 ? 1.247 0.782 18.942 1.00 80.19 98 TYR A O 1
ATOM 791 N N . SER A 1 99 ? 2.991 1.786 17.928 1.00 78.56 99 SER A N 1
ATOM 792 C CA . SER A 1 99 ? 2.580 3.157 18.203 1.00 78.56 99 SER A CA 1
ATOM 793 C C . SER A 1 99 ? 2.875 4.016 16.990 1.00 78.56 99 SER A C 1
ATOM 795 O O . SER A 1 99 ? 4.007 3.982 16.511 1.00 78.56 99 SER A O 1
ATOM 797 N N . ASP A 1 100 ? 1.883 4.780 16.559 1.00 77.06 100 ASP A N 1
ATOM 798 C CA . ASP A 1 100 ? 2.015 5.770 15.498 1.00 77.06 100 ASP A CA 1
ATOM 799 C C . ASP A 1 100 ? 1.569 7.137 16.017 1.00 77.06 100 ASP A C 1
ATOM 801 O O . ASP A 1 100 ? 0.650 7.248 16.838 1.00 77.06 100 ASP A O 1
ATOM 805 N N . ASP A 1 101 ? 2.252 8.164 15.535 1.00 79.19 101 ASP A N 1
ATOM 806 C CA . ASP A 1 101 ? 1.988 9.562 15.842 1.00 79.19 101 ASP A CA 1
ATOM 807 C C . ASP A 1 101 ? 1.012 10.092 14.801 1.00 79.19 101 ASP A C 1
ATOM 809 O O . ASP A 1 101 ? 1.277 9.984 13.608 1.00 79.19 101 ASP A O 1
ATOM 813 N N . TRP A 1 102 ? -0.138 10.583 15.255 1.00 76.25 102 TRP A N 1
ATOM 814 C CA . TRP A 1 102 ? -1.209 11.069 14.394 1.00 76.25 102 TRP A CA 1
ATOM 815 C C . TRP A 1 102 ? -1.396 12.564 14.565 1.00 76.25 102 TRP A C 1
ATOM 817 O O . TRP A 1 102 ? -1.442 13.084 15.685 1.00 76.25 102 TRP A O 1
ATOM 827 N N . GLU A 1 103 ? -1.544 13.253 13.453 1.00 74.12 103 GLU A N 1
ATOM 828 C CA . GLU A 1 103 ? -1.870 14.664 13.398 1.00 74.12 103 GLU A CA 1
ATOM 829 C C . GLU A 1 103 ? -3.392 14.869 13.357 1.00 74.12 103 GLU A C 1
ATOM 831 O O . GLU A 1 103 ? -4.179 13.956 13.104 1.00 74.12 103 GLU A O 1
ATOM 836 N N . ALA A 1 104 ? -3.843 16.091 13.651 1.00 65.94 104 ALA A N 1
ATOM 837 C CA . ALA A 1 104 ? -5.272 16.411 13.727 1.00 65.94 104 ALA A CA 1
ATOM 838 C C . ALA A 1 104 ? -6.022 16.241 12.388 1.00 65.94 104 ALA A C 1
ATOM 840 O O . ALA A 1 104 ? -7.250 16.171 12.370 1.00 65.94 104 ALA A O 1
ATOM 841 N N . ASN A 1 105 ? -5.281 16.220 11.284 1.00 68.19 105 ASN A N 1
ATOM 842 C CA . ASN A 1 105 ? -5.741 16.057 9.910 1.00 68.19 105 ASN A CA 1
ATOM 843 C C . ASN A 1 105 ? -5.601 14.623 9.382 1.00 68.19 105 ASN A C 1
ATOM 845 O O . ASN A 1 105 ? -5.981 14.397 8.236 1.00 68.19 105 ASN A O 1
ATOM 849 N N . ASP A 1 106 ? -5.083 13.675 10.168 1.00 73.06 106 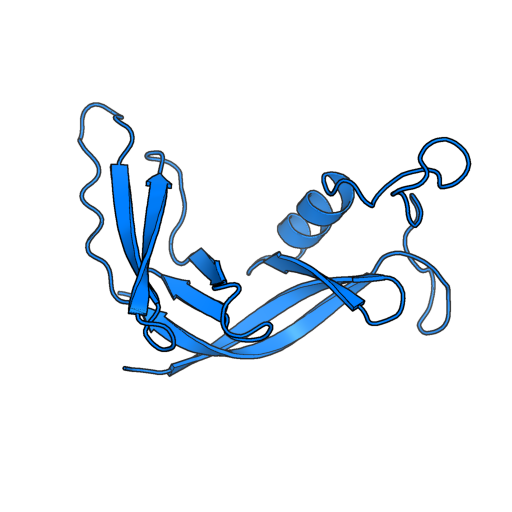ASP A N 1
ATOM 850 C CA . ASP A 1 106 ? -5.049 12.277 9.743 1.00 73.06 106 ASP A CA 1
ATOM 851 C C . ASP A 1 106 ? -6.466 11.695 9.697 1.00 73.06 106 ASP A C 1
ATOM 853 O O . ASP A 1 106 ? -7.266 11.839 10.629 1.00 73.06 106 ASP A O 1
ATOM 857 N N . GLU A 1 107 ? -6.787 11.031 8.588 1.00 71.88 107 GLU A N 1
ATOM 858 C CA . GLU A 1 107 ? -8.131 10.531 8.322 1.00 71.88 107 GLU A CA 1
ATOM 859 C C . GLU A 1 107 ? -8.332 9.089 8.813 1.00 71.88 107 GLU A C 1
ATOM 861 O O . GLU A 1 107 ? -7.455 8.223 8.741 1.00 71.88 107 GLU A O 1
ATOM 866 N N . LEU A 1 108 ? -9.544 8.829 9.309 1.00 75.31 108 LEU A N 1
ATOM 867 C CA . LEU A 1 108 ? -10.041 7.495 9.631 1.00 75.31 108 LEU A CA 1
ATOM 868 C C . LEU A 1 108 ? -11.082 7.040 8.599 1.00 75.31 108 LEU A C 1
ATOM 870 O O . LEU A 1 108 ? -11.908 7.853 8.184 1.00 75.31 108 LEU A O 1
ATOM 874 N N . PRO A 1 109 ? -11.153 5.733 8.283 1.00 78.31 109 PRO A N 1
ATOM 875 C CA . PRO A 1 109 ? -10.320 4.657 8.821 1.00 78.31 109 PRO A CA 1
ATOM 876 C C . PRO A 1 109 ? -8.950 4.568 8.130 1.00 78.31 109 PRO A C 1
ATOM 878 O O . PRO A 1 109 ? -8.837 4.899 6.958 1.00 78.31 109 PRO A O 1
ATOM 881 N N . THR A 1 110 ? -7.927 4.047 8.819 1.00 80.00 110 THR A N 1
ATOM 882 C CA . THR A 1 110 ? -6.597 3.822 8.211 1.00 80.00 110 THR A CA 1
ATOM 883 C C . THR A 1 110 ? -6.237 2.343 8.126 1.00 80.00 110 THR A C 1
ATOM 885 O O . THR A 1 110 ? -6.634 1.542 8.981 1.00 80.00 110 THR A O 1
ATOM 888 N N . LEU A 1 111 ? -5.465 1.968 7.103 1.00 79.25 111 LEU A N 1
ATOM 889 C CA . LEU A 1 111 ? -4.953 0.610 6.929 1.00 79.25 111 LEU A CA 1
ATOM 890 C C . LEU A 1 111 ? -3.567 0.447 7.540 1.00 79.25 111 LEU A C 1
ATOM 892 O O . LEU A 1 111 ? -2.609 1.090 7.132 1.00 79.25 111 LEU A O 1
ATOM 896 N N . LEU A 1 112 ? -3.447 -0.508 8.455 1.00 80.06 112 LEU A N 1
ATOM 897 C CA . LEU A 1 112 ? -2.199 -0.860 9.120 1.00 80.06 112 LEU A CA 1
ATOM 898 C C . LEU A 1 112 ? -1.749 -2.259 8.706 1.00 80.06 112 LEU A C 1
ATOM 900 O O . LEU A 1 112 ? -2.572 -3.130 8.423 1.00 80.06 112 LEU A O 1
ATOM 904 N N . ALA A 1 113 ? -0.444 -2.515 8.735 1.00 77.62 113 ALA A N 1
ATOM 905 C CA . ALA A 1 113 ? 0.119 -3.843 8.511 1.00 77.62 113 ALA A CA 1
ATOM 906 C C . ALA A 1 113 ? 1.066 -4.232 9.653 1.00 77.62 113 ALA A C 1
ATOM 908 O O . ALA A 1 113 ? 1.834 -3.415 10.152 1.00 77.62 113 ALA A O 1
ATOM 909 N N . CYS A 1 114 ? 1.032 -5.505 10.053 1.00 78.69 114 CYS A N 1
ATOM 910 C CA . CYS A 1 114 ? 2.044 -6.089 10.936 1.00 78.69 114 CYS A CA 1
ATOM 911 C C . CYS A 1 114 ? 3.000 -6.950 10.111 1.00 78.69 114 CYS A C 1
ATOM 913 O O . CYS A 1 114 ? 2.552 -7.861 9.423 1.00 78.69 114 CYS A O 1
ATOM 915 N N . GLY A 1 115 ? 4.313 -6.766 10.265 1.00 75.69 115 GLY A N 1
ATOM 916 C CA . GLY A 1 115 ? 5.315 -7.613 9.595 1.00 75.69 115 GLY A CA 1
ATOM 917 C C . GLY A 1 115 ? 5.318 -9.087 10.037 1.00 75.69 115 GLY A C 1
ATOM 918 O O . GLY A 1 115 ? 5.986 -9.912 9.424 1.00 75.69 115 GLY A O 1
ATOM 919 N N . CYS A 1 116 ? 4.581 -9.430 11.097 1.00 73.81 116 CYS A N 1
ATOM 920 C CA . CYS A 1 116 ? 4.462 -10.785 11.636 1.00 73.81 116 CYS A CA 1
ATOM 921 C C . CYS A 1 116 ? 3.697 -11.760 10.733 1.00 73.81 116 CYS A C 1
ATOM 923 O O . CYS A 1 116 ? 3.953 -12.960 10.756 1.00 73.81 116 CYS A O 1
ATOM 925 N N . GLU A 1 117 ? 2.756 -11.243 9.954 1.00 65.56 117 GLU A N 1
ATOM 926 C CA . GLU A 1 117 ? 2.025 -11.983 8.942 1.00 65.56 117 GLU A CA 1
ATOM 927 C C . GLU A 1 117 ? 2.061 -11.086 7.718 1.00 65.56 117 GLU A C 1
ATOM 929 O O . GLU A 1 117 ? 1.372 -10.071 7.676 1.00 65.56 117 GLU A O 1
ATOM 934 N N . THR A 1 118 ? 2.892 -11.432 6.738 1.00 56.78 118 THR A N 1
ATOM 935 C CA . THR A 1 118 ? 3.140 -10.647 5.515 1.00 56.78 118 THR A CA 1
ATOM 936 C C . THR A 1 118 ? 1.866 -10.226 4.765 1.00 56.78 118 THR A C 1
ATOM 938 O O . THR A 1 118 ? 1.916 -9.348 3.907 1.00 56.78 118 THR A O 1
ATOM 941 N N . THR A 1 119 ? 0.715 -10.818 5.092 1.00 55.28 119 THR A N 1
ATOM 942 C CA . THR A 1 119 ? -0.598 -10.569 4.491 1.00 55.28 119 THR A CA 1
ATOM 943 C C . THR A 1 119 ? -1.620 -9.875 5.394 1.00 55.28 119 THR A C 1
ATOM 945 O O . THR A 1 119 ? -2.659 -9.453 4.882 1.00 55.28 119 THR A O 1
ATOM 948 N N . SER A 1 120 ? -1.387 -9.743 6.702 1.00 64.00 120 SER A N 1
ATOM 949 C CA . SER A 1 120 ? -2.442 -9.309 7.627 1.00 64.00 120 SER A CA 1
ATOM 950 C C . SER A 1 120 ? -2.489 -7.793 7.746 1.00 64.00 120 SER A C 1
ATOM 952 O O . SER A 1 120 ? -1.714 -7.171 8.476 1.00 64.00 120 SER A O 1
ATOM 954 N N . LYS A 1 121 ? -3.421 -7.218 6.982 1.00 76.94 121 LYS A N 1
ATOM 955 C CA . LYS A 1 121 ? -3.820 -5.814 7.056 1.00 76.94 121 LYS A CA 1
ATOM 956 C C . LYS A 1 121 ? -4.950 -5.654 8.070 1.00 76.94 121 LYS A C 1
ATOM 958 O O . LYS A 1 121 ? -5.824 -6.515 8.160 1.00 76.94 121 LYS A O 1
ATOM 963 N N . TYR A 1 122 ? -4.936 -4.556 8.807 1.00 77.62 122 TYR A N 1
ATOM 964 C CA . TYR A 1 122 ? -5.895 -4.224 9.854 1.00 77.62 122 TYR A CA 1
ATOM 965 C C . TYR A 1 122 ? -6.499 -2.861 9.560 1.00 77.62 122 TYR A C 1
ATOM 967 O O . TYR A 1 122 ? -5.778 -1.949 9.169 1.00 77.62 122 TYR A O 1
ATOM 975 N N . LEU A 1 123 ? -7.805 -2.720 9.763 1.00 77.81 123 LEU A N 1
ATOM 976 C CA . LEU A 1 123 ? -8.489 -1.445 9.580 1.00 77.81 123 LEU A CA 1
ATOM 977 C C . LEU A 1 123 ? -8.695 -0.785 10.939 1.00 77.81 123 LEU A C 1
ATOM 979 O O . LEU A 1 123 ? -9.310 -1.373 11.834 1.00 77.81 123 LEU A O 1
ATOM 983 N N . LEU A 1 124 ? -8.160 0.416 11.102 1.00 77.69 124 LEU A N 1
ATOM 984 C CA . LEU A 1 124 ? -8.233 1.180 12.334 1.00 77.69 124 LEU A CA 1
ATOM 985 C C . LEU A 1 124 ? -9.370 2.204 12.265 1.00 77.69 124 LEU A C 1
ATOM 987 O O . LEU A 1 124 ? -9.454 2.948 11.296 1.00 77.69 124 LEU A O 1
ATOM 991 N N . GLY A 1 125 ? -10.203 2.271 13.310 1.00 63.84 125 GLY A N 1
ATOM 992 C CA . GLY A 1 125 ? -11.116 3.402 13.550 1.00 63.84 125 GLY A CA 1
ATOM 993 C C . GLY A 1 125 ? -12.431 3.422 12.763 1.00 63.84 125 GLY A C 1
ATOM 994 O O . GLY A 1 125 ? -12.983 4.490 12.518 1.00 63.84 125 GLY A O 1
ATOM 995 N N . VAL A 1 126 ? -12.985 2.253 12.435 1.00 56.16 126 VAL A N 1
ATOM 996 C CA . VAL A 1 126 ? -14.388 2.158 11.994 1.00 56.16 126 VAL A CA 1
ATOM 997 C C . VAL A 1 126 ? -15.294 2.335 13.220 1.00 56.16 126 VAL A C 1
ATOM 999 O O . VAL A 1 126 ? -15.166 1.581 14.196 1.00 56.16 126 VAL A O 1
ATOM 1002 N N . SER A 1 127 ? -16.163 3.352 13.202 1.00 48.34 127 SER A N 1
ATOM 1003 C CA . SER A 1 127 ? -17.139 3.603 14.279 1.00 48.34 127 SER A CA 1
ATOM 1004 C C . SER A 1 127 ? -18.269 2.573 14.253 1.00 48.34 127 SER A C 1
ATOM 1006 O O . SER A 1 127 ? -18.937 2.448 13.209 1.00 48.34 127 SER A O 1
#

Foldseek 3Di:
DDKDWAKKKFKDFPPDTDDIFSDNVVNVVCLQVDPQQDDCVVDVSHPYPADAPDDPGGHIDIDIDIDIAAEDEDDWDQDPVQDWTWDWDADPVPRDIDIDTDTPPDDPFTWDDDPVDVPHIYTYHDD

Secondary structure (DSSP, 8-state):
--EEEEEEEEEEETTEEEEEESSHHHHHHHHHHSTTBS-TTT-TT--BS-B-SSTTSSSBEEEEEEEEEEEE-------TT-PPEEEEEE-TTT--EEEEEE-TT--SSEEEE-TTSTT-EEEE---

pLDDT: mean 83.63, std 12.71, range [48.34, 97.81]